Protein AF-A0A0K0EGK2-F1 (afdb_monomer_lite)

pLDDT: mean 82.35, std 17.89, range [24.41, 98.12]

Foldseek 3Di:
DDDPDDDDDPPADADLVQLAPDQPDPDDRHHHHNDPHRPPDVVNVVVVVVCVVCVVPDPDDDDDDDDDLDDDDDDDPDPPDDDPCRVVSVVVRVVVSVVCCVPPVDD

InterPro domains:
  IPR000834 Peptidase M14, carboxypeptidase A [PF00246] (29-103)

Radius of gyration: 19.08 Å; chains: 1; bounding box: 67×30×35 Å

Organism: Strongyloides stercoralis (NCBI:txid6248)

Secondary structure (DSSP, 8-state):
------PPP--PPP-GGGSSS-S-S---TTTS---SSTT-SHHHHHHHHHHHHTTTT---------SS-----S--SSTT---TTHHHHHHHHHHHHHHHHHHH---

Sequence (107 aa):
MWSTGAESETCKLVSFGRNLFRINANYDKETRFPGISKGSEHEVKSYTDFLVKNKNIIQGFVTLHSYEGFILYPWGYQKKLYTDDREYLYKLGGEMRNAIENISGAE

Structure (mmCIF, N/CA/C/O backbone):
data_AF-A0A0K0EGK2-F1
#
_entry.id   AF-A0A0K0EGK2-F1
#
loop_
_atom_site.group_PDB
_atom_site.id
_atom_site.type_symbol
_atom_site.label_atom_id
_atom_site.label_alt_id
_atom_site.label_comp_id
_atom_site.label_asym_id
_atom_site.label_entity_id
_atom_site.label_seq_id
_atom_site.pdbx_PDB_ins_code
_atom_site.Cartn_x
_atom_site.Cartn_y
_atom_site.Cartn_z
_atom_site.occupancy
_atom_site.B_iso_or_equiv
_atom_site.auth_seq_id
_atom_site.auth_comp_id
_atom_site.auth_asym_id
_atom_site.auth_atom_id
_atom_site.pdbx_PDB_model_num
ATOM 1 N N . MET A 1 1 ? 52.010 -15.343 -2.631 1.00 32.69 1 MET A N 1
ATOM 2 C CA . MET A 1 1 ? 51.725 -14.076 -3.330 1.00 32.69 1 MET A CA 1
ATOM 3 C C . MET A 1 1 ? 50.391 -13.589 -2.804 1.00 32.69 1 MET A C 1
ATOM 5 O O . MET A 1 1 ? 49.369 -14.195 -3.093 1.00 32.69 1 MET A O 1
ATOM 9 N N . TRP A 1 2 ? 50.437 -12.632 -1.882 1.00 24.41 2 TRP A N 1
ATOM 10 C CA . TRP A 1 2 ? 49.250 -12.024 -1.297 1.00 24.41 2 TRP A CA 1
ATOM 11 C C . TRP A 1 2 ? 48.693 -10.997 -2.276 1.00 24.41 2 TRP A C 1
ATOM 13 O O . TRP A 1 2 ? 49.435 -10.146 -2.760 1.00 24.41 2 TRP A O 1
ATOM 23 N N . SER A 1 3 ? 47.395 -11.072 -2.544 1.00 29.84 3 SER A N 1
ATOM 24 C CA . SER A 1 3 ? 46.638 -9.967 -3.118 1.00 29.84 3 SER A CA 1
ATOM 25 C C . SER A 1 3 ? 45.701 -9.470 -2.027 1.00 29.84 3 SER A C 1
ATOM 27 O O . SER A 1 3 ? 44.626 -10.018 -1.815 1.00 29.84 3 SER A O 1
ATOM 29 N N . THR A 1 4 ? 46.149 -8.456 -1.292 1.00 45.72 4 THR A N 1
ATOM 30 C CA . THR A 1 4 ? 45.277 -7.581 -0.507 1.00 45.72 4 THR A CA 1
ATOM 31 C C . THR A 1 4 ? 44.493 -6.729 -1.503 1.00 45.72 4 THR A C 1
ATOM 33 O O . THR A 1 4 ? 45.007 -5.736 -2.015 1.00 45.72 4 THR A O 1
ATOM 36 N N . GLY A 1 5 ? 43.297 -7.185 -1.870 1.00 35.38 5 GLY A N 1
ATOM 37 C CA . GLY A 1 5 ? 42.425 -6.525 -2.835 1.00 35.38 5 GLY A CA 1
ATOM 38 C C . GLY A 1 5 ? 41.099 -6.152 -2.189 1.00 35.38 5 GLY A C 1
ATOM 39 O O . GLY A 1 5 ? 40.321 -7.041 -1.872 1.00 35.38 5 GLY A O 1
ATOM 40 N N . ALA A 1 6 ? 40.888 -4.841 -2.054 1.00 36.59 6 ALA A N 1
ATOM 41 C CA . ALA A 1 6 ? 39.659 -4.147 -1.674 1.00 36.59 6 ALA A CA 1
ATOM 42 C C . ALA A 1 6 ? 39.087 -4.480 -0.283 1.00 36.59 6 ALA A C 1
ATOM 44 O O . ALA A 1 6 ? 38.456 -5.510 -0.061 1.00 36.59 6 ALA A O 1
ATOM 45 N N . GLU A 1 7 ? 39.245 -3.531 0.643 1.00 38.78 7 GLU A N 1
ATOM 46 C CA . GLU A 1 7 ? 38.336 -3.380 1.779 1.00 38.78 7 GLU A CA 1
ATOM 47 C C . GLU A 1 7 ? 36.894 -3.440 1.256 1.00 38.78 7 GLU A C 1
ATOM 49 O O . GLU A 1 7 ? 36.523 -2.679 0.359 1.00 38.78 7 GLU A O 1
ATOM 54 N N . SER A 1 8 ? 36.100 -4.393 1.755 1.00 43.78 8 SER A N 1
ATOM 55 C CA . SER A 1 8 ? 34.713 -4.537 1.330 1.00 43.78 8 SER A CA 1
ATOM 56 C C . SER A 1 8 ? 33.970 -3.252 1.663 1.00 43.78 8 SER A C 1
ATOM 58 O O . SER A 1 8 ? 33.954 -2.843 2.829 1.00 43.78 8 SER A O 1
ATOM 60 N N . GLU A 1 9 ? 33.316 -2.648 0.671 1.00 54.03 9 GLU A N 1
ATOM 61 C CA . GLU A 1 9 ? 32.242 -1.702 0.945 1.00 54.03 9 GLU A CA 1
ATOM 62 C C . GLU A 1 9 ? 31.335 -2.334 2.003 1.00 54.03 9 GLU A C 1
ATOM 64 O O . GLU A 1 9 ? 30.913 -3.484 1.869 1.00 54.03 9 GLU A O 1
ATOM 69 N N . THR A 1 10 ? 31.124 -1.620 3.105 1.00 58.41 10 THR A N 1
ATOM 70 C CA . THR A 1 10 ? 30.283 -2.068 4.212 1.00 58.41 10 THR A CA 1
ATOM 71 C C . THR A 1 10 ? 28.986 -2.658 3.663 1.00 58.41 10 THR A C 1
ATOM 73 O O . THR A 1 10 ? 28.292 -2.006 2.884 1.00 58.41 10 THR A O 1
ATOM 76 N N . CYS A 1 11 ? 28.683 -3.909 4.023 1.00 57.56 11 CYS A N 1
ATOM 77 C CA . CYS A 1 11 ? 27.472 -4.596 3.585 1.00 57.56 11 CYS A CA 1
ATOM 78 C C . CYS A 1 11 ? 26.259 -3.805 4.097 1.00 57.56 11 CYS A C 1
ATOM 80 O O . CYS A 1 11 ? 25.929 -3.852 5.282 1.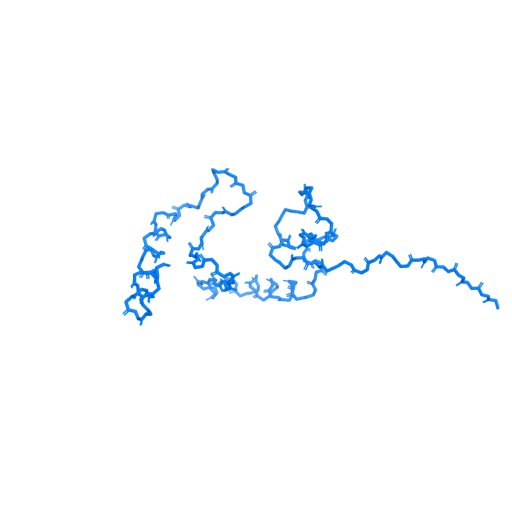00 57.56 11 CYS A O 1
ATOM 82 N N . LYS A 1 12 ? 25.654 -2.991 3.228 1.00 67.19 12 LYS A N 1
ATOM 83 C CA . LYS A 1 12 ? 24.498 -2.158 3.566 1.00 67.19 12 LYS A CA 1
ATOM 84 C C . LYS A 1 12 ? 23.237 -2.963 3.328 1.00 67.19 12 LYS A C 1
ATOM 86 O O . LYS A 1 12 ? 23.012 -3.446 2.223 1.00 67.19 12 LYS A O 1
ATOM 91 N N . LEU A 1 13 ? 22.397 -3.054 4.353 1.00 76.00 13 LEU A N 1
ATOM 92 C CA . LEU A 1 13 ? 21.057 -3.606 4.211 1.00 76.00 13 LEU A CA 1
ATOM 93 C C . LEU A 1 13 ? 20.229 -2.710 3.281 1.00 76.00 13 LEU A C 1
ATOM 95 O O . LEU A 1 13 ? 20.264 -1.481 3.383 1.00 76.00 13 LEU A O 1
ATOM 99 N N . VAL A 1 14 ? 19.473 -3.327 2.377 1.00 81.38 14 VAL A N 1
ATOM 100 C CA . VAL A 1 14 ? 18.595 -2.616 1.447 1.00 81.38 14 VAL A CA 1
ATOM 101 C C . VAL A 1 14 ? 17.172 -2.572 1.993 1.00 81.38 14 VAL A C 1
ATOM 103 O O . VAL A 1 14 ? 16.610 -3.556 2.468 1.00 81.38 14 VAL A O 1
ATOM 106 N N . SER A 1 15 ? 16.558 -1.395 1.919 1.00 81.19 15 SER A N 1
ATOM 107 C CA . SER A 1 15 ? 15.187 -1.176 2.357 1.00 81.19 15 SER A CA 1
ATOM 108 C C . SER A 1 15 ? 14.201 -1.747 1.335 1.00 81.19 15 SER A C 1
ATOM 110 O O . SER A 1 15 ? 14.002 -1.179 0.258 1.00 81.19 15 SER A O 1
ATOM 112 N N . PHE A 1 16 ? 13.529 -2.842 1.702 1.00 82.06 16 PHE A N 1
ATOM 113 C CA . PHE A 1 16 ? 12.553 -3.549 0.861 1.00 82.06 16 PHE A CA 1
ATOM 114 C C . PHE A 1 16 ? 11.495 -2.616 0.243 1.00 82.06 16 PHE A C 1
ATOM 116 O O . PHE A 1 16 ? 11.280 -2.619 -0.967 1.00 82.06 16 PHE A O 1
ATOM 123 N N . GLY A 1 17 ? 10.892 -1.736 1.053 1.00 80.62 17 GLY A N 1
ATOM 124 C CA . GLY A 1 17 ? 9.865 -0.785 0.602 1.00 80.62 17 GLY A CA 1
ATOM 125 C C . GLY A 1 17 ? 10.374 0.336 -0.317 1.00 80.62 17 GLY A C 1
ATOM 126 O O . GLY A 1 17 ? 9.573 1.104 -0.846 1.00 80.62 17 GLY A O 1
ATOM 127 N N . ARG A 1 18 ? 11.693 0.458 -0.513 1.00 81.75 18 ARG A N 1
ATOM 128 C CA . ARG A 1 18 ? 12.328 1.479 -1.370 1.00 81.75 18 ARG A CA 1
ATOM 129 C C . ARG A 1 18 ? 13.052 0.890 -2.580 1.00 81.75 18 ARG A C 1
ATOM 131 O O . ARG A 1 18 ? 13.445 1.644 -3.463 1.00 81.75 18 ARG A O 1
ATOM 138 N N . ASN A 1 19 ? 13.187 -0.433 -2.657 1.00 85.62 19 ASN A N 1
ATOM 139 C CA . ASN A 1 19 ? 13.945 -1.103 -3.712 1.00 85.62 19 ASN A CA 1
ATOM 140 C C . ASN A 1 19 ? 13.213 -1.173 -5.064 1.00 85.62 19 ASN A C 1
ATOM 142 O O . ASN A 1 19 ? 13.800 -1.573 -6.064 1.00 85.62 19 ASN A O 1
ATOM 146 N N . LEU A 1 20 ? 11.942 -0.758 -5.127 1.00 80.88 20 LEU A N 1
ATOM 147 C CA . LEU A 1 20 ? 11.125 -0.872 -6.340 1.00 80.88 20 LEU A CA 1
ATOM 148 C C . LEU A 1 20 ? 10.791 0.476 -7.004 1.00 80.88 20 LEU A C 1
ATOM 150 O O . LEU A 1 20 ? 10.788 0.589 -8.233 1.00 80.88 20 LEU A O 1
ATOM 154 N N . PHE A 1 21 ? 10.562 1.529 -6.215 1.00 67.31 21 PHE A N 1
ATOM 155 C CA . PHE A 1 21 ? 10.135 2.839 -6.714 1.00 67.31 21 PHE A CA 1
ATOM 156 C C . PHE A 1 21 ? 11.092 3.955 -6.267 1.00 67.31 21 PHE A C 1
ATOM 158 O O . PHE A 1 21 ? 11.331 4.142 -5.082 1.00 67.31 21 PHE A O 1
ATOM 165 N N . ARG A 1 22 ? 11.588 4.730 -7.249 1.00 63.09 22 ARG A N 1
ATOM 166 C CA . ARG A 1 22 ? 12.447 5.930 -7.117 1.00 63.09 22 ARG A CA 1
ATOM 167 C C . ARG A 1 22 ? 13.766 5.721 -6.337 1.00 63.09 22 ARG A C 1
ATOM 169 O O . ARG A 1 22 ? 13.871 6.053 -5.166 1.00 63.09 22 ARG A O 1
ATOM 176 N N . ILE A 1 23 ? 14.816 5.310 -7.056 1.00 59.16 23 ILE A N 1
ATOM 177 C CA . ILE A 1 23 ? 16.178 5.097 -6.513 1.00 59.16 23 ILE A CA 1
ATOM 178 C C . ILE A 1 23 ? 16.933 6.418 -6.232 1.00 59.16 23 ILE A C 1
ATOM 180 O O . ILE A 1 23 ? 17.807 6.468 -5.379 1.00 5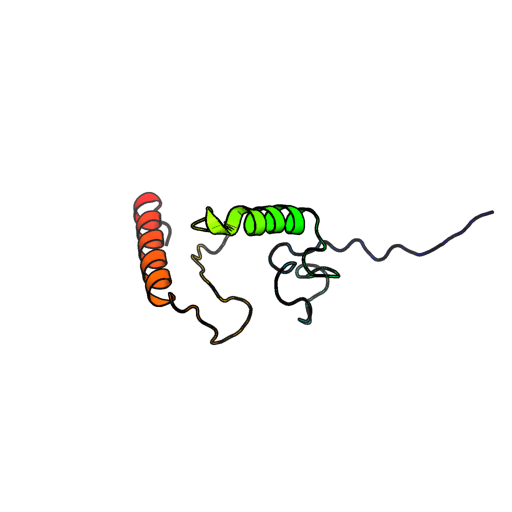9.16 23 ILE A O 1
ATOM 184 N N . ASN A 1 24 ? 16.580 7.519 -6.908 1.00 54.88 24 ASN A N 1
ATOM 185 C CA . ASN A 1 24 ? 17.356 8.775 -6.890 1.00 54.88 24 ASN A CA 1
ATOM 186 C C . ASN A 1 24 ? 16.952 9.772 -5.787 1.00 54.88 24 ASN A C 1
ATOM 188 O O . ASN A 1 24 ? 17.002 10.984 -5.998 1.00 54.88 24 ASN A O 1
ATOM 192 N N . ALA A 1 25 ? 16.491 9.302 -4.631 1.00 59.22 25 ALA A N 1
ATOM 193 C CA . ALA A 1 25 ? 16.304 10.177 -3.475 1.00 59.22 25 ALA A CA 1
ATOM 194 C C . ALA A 1 25 ? 17.545 10.116 -2.573 1.00 59.22 25 ALA A C 1
ATOM 196 O O . ALA A 1 25 ? 18.167 9.070 -2.418 1.00 59.22 25 ALA A O 1
ATOM 197 N N . ASN A 1 26 ? 17.935 11.267 -2.023 1.00 60.88 26 ASN A N 1
ATOM 198 C CA . ASN A 1 26 ? 19.097 11.387 -1.149 1.00 60.88 26 ASN A CA 1
ATOM 199 C C . ASN A 1 26 ? 18.727 10.777 0.212 1.00 60.88 26 ASN A C 1
ATOM 201 O O . ASN A 1 26 ? 18.087 11.427 1.039 1.00 60.88 26 ASN A O 1
ATOM 205 N N . TYR A 1 27 ? 18.997 9.484 0.375 1.00 61.50 27 TYR A N 1
ATOM 206 C CA . TYR A 1 27 ? 18.663 8.730 1.577 1.00 61.50 27 TYR A CA 1
ATOM 207 C C . TYR A 1 27 ? 19.857 8.671 2.522 1.00 61.50 27 TYR A C 1
ATOM 209 O O . TYR A 1 27 ? 21.001 8.520 2.090 1.00 61.50 27 TYR A O 1
ATOM 217 N N . ASP A 1 28 ? 19.567 8.740 3.821 1.00 62.19 28 ASP A N 1
ATOM 218 C CA . ASP A 1 28 ? 20.541 8.3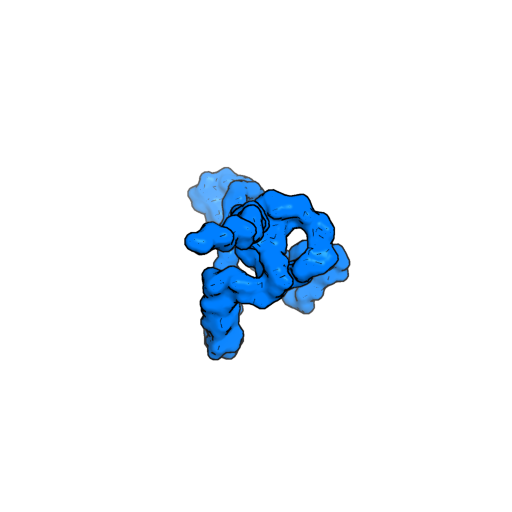73 4.840 1.00 62.19 28 ASP A CA 1
ATOM 219 C C . ASP A 1 28 ? 20.959 6.908 4.631 1.00 62.19 28 ASP A C 1
ATOM 221 O O . ASP A 1 28 ? 20.117 6.029 4.403 1.00 62.19 28 ASP A O 1
ATOM 225 N N . LYS A 1 29 ? 22.273 6.679 4.606 1.00 60.19 29 LYS A N 1
ATOM 226 C CA . LYS A 1 29 ? 22.906 5.513 3.973 1.00 60.19 29 LYS A CA 1
ATOM 227 C C . LYS A 1 29 ? 22.741 4.217 4.768 1.00 60.19 29 LYS A C 1
ATOM 229 O O . LYS A 1 29 ? 23.085 3.170 4.230 1.00 60.19 29 LYS A O 1
ATOM 234 N N . GLU A 1 30 ? 22.233 4.274 5.998 1.00 64.94 30 GLU A N 1
ATOM 235 C CA . GLU A 1 30 ? 22.165 3.100 6.877 1.00 64.94 30 GLU A CA 1
ATOM 236 C C . GLU A 1 30 ? 20.797 2.408 6.892 1.00 64.94 30 GLU A C 1
ATOM 238 O O . GLU A 1 30 ? 20.722 1.215 6.630 1.00 64.94 30 GLU A O 1
ATOM 243 N N . THR A 1 31 ? 19.694 3.121 7.150 1.00 68.44 31 THR A N 1
ATOM 244 C CA . THR A 1 31 ? 18.377 2.473 7.377 1.00 68.44 31 THR A CA 1
ATOM 245 C C . THR A 1 31 ? 17.398 2.595 6.210 1.00 68.44 31 THR A C 1
ATOM 247 O O . THR A 1 31 ? 16.364 1.927 6.175 1.00 68.44 31 THR A O 1
ATOM 250 N N . ARG A 1 32 ? 17.681 3.475 5.243 1.00 75.38 32 ARG A N 1
ATOM 251 C CA . ARG A 1 32 ? 16.764 3.812 4.137 1.00 75.38 32 ARG A CA 1
ATOM 252 C C . ARG A 1 32 ? 17.403 3.640 2.764 1.00 75.38 32 ARG A C 1
ATOM 254 O O . ARG A 1 32 ? 16.893 4.186 1.788 1.00 75.38 32 ARG A O 1
ATOM 261 N N . PHE A 1 33 ? 18.493 2.885 2.686 1.00 83.19 33 PHE A N 1
ATOM 262 C CA . PHE A 1 33 ? 19.205 2.657 1.440 1.00 83.19 33 PHE A CA 1
ATOM 263 C C . PHE A 1 33 ? 18.307 1.910 0.430 1.00 83.19 33 PHE A C 1
ATOM 265 O O . PHE A 1 33 ? 17.803 0.836 0.754 1.00 83.19 33 PHE A O 1
ATOM 272 N N . PRO A 1 34 ? 18.053 2.455 -0.776 1.00 80.81 34 PRO A N 1
ATOM 273 C CA . PRO A 1 34 ? 17.134 1.852 -1.746 1.00 80.81 34 PRO A CA 1
ATOM 274 C C . PRO A 1 34 ? 17.761 0.701 -2.546 1.00 80.81 34 PRO A C 1
ATOM 276 O O . PRO A 1 34 ? 17.051 0.044 -3.300 1.00 80.81 34 PRO A O 1
ATOM 279 N N . GLY A 1 35 ? 19.063 0.448 -2.396 1.00 81.38 35 GLY A N 1
ATOM 280 C CA . GLY A 1 35 ? 19.817 -0.468 -3.250 1.00 81.38 35 GLY A CA 1
ATOM 281 C C . GLY A 1 35 ? 20.482 0.246 -4.428 1.00 81.38 35 GLY A C 1
ATOM 282 O O . GLY A 1 35 ? 20.275 1.439 -4.663 1.00 81.38 35 GLY A O 1
ATOM 283 N N . ILE A 1 36 ? 21.314 -0.497 -5.159 1.00 83.69 36 ILE A N 1
ATOM 284 C CA . ILE A 1 36 ? 22.093 0.014 -6.303 1.00 83.69 36 ILE A CA 1
ATOM 285 C C . ILE A 1 36 ? 21.264 0.127 -7.591 1.00 83.69 36 ILE A C 1
ATOM 287 O O . ILE A 1 36 ? 21.611 0.878 -8.501 1.00 83.69 36 ILE A O 1
ATOM 291 N N . SER A 1 37 ? 20.164 -0.620 -7.678 1.00 84.81 37 SER A N 1
ATOM 292 C CA . SER A 1 37 ? 19.252 -0.654 -8.819 1.00 84.81 37 SER A CA 1
ATOM 293 C C . SER A 1 37 ? 17.850 -1.090 -8.366 1.00 84.81 37 SER A C 1
ATOM 295 O O . SER A 1 37 ? 17.664 -1.584 -7.254 1.00 84.81 37 SER A O 1
ATOM 297 N N . LYS A 1 38 ? 16.838 -0.882 -9.218 1.00 85.12 38 LYS A N 1
ATOM 298 C CA . LYS A 1 38 ? 15.469 -1.352 -8.958 1.00 85.12 38 LYS A CA 1
ATOM 299 C C . LYS A 1 38 ? 15.463 -2.877 -8.917 1.00 85.12 38 LYS A C 1
ATOM 301 O O . LYS A 1 38 ? 15.910 -3.495 -9.880 1.00 85.12 38 LYS A O 1
ATOM 306 N N . GLY A 1 39 ? 14.902 -3.459 -7.862 1.00 85.69 39 GLY A N 1
ATOM 307 C CA . GLY A 1 39 ? 14.841 -4.909 -7.701 1.00 85.69 39 GLY A CA 1
ATOM 308 C C . GLY A 1 39 ? 16.222 -5.547 -7.549 1.00 85.69 39 GLY A C 1
ATOM 309 O O . GLY A 1 39 ? 16.410 -6.664 -8.024 1.00 85.69 39 GLY A O 1
ATOM 310 N N . SER A 1 40 ? 17.193 -4.831 -6.963 1.00 89.12 40 SER A N 1
ATOM 311 C CA . SER A 1 40 ? 18.518 -5.396 -6.674 1.00 89.12 40 SER A CA 1
ATOM 312 C C . SER A 1 40 ? 18.444 -6.559 -5.687 1.00 89.12 40 SER A C 1
ATOM 314 O O . SER A 1 40 ? 19.237 -7.489 -5.794 1.00 89.12 40 SER A O 1
ATOM 316 N N . GLU A 1 41 ? 17.478 -6.526 -4.764 1.00 90.75 41 GLU A N 1
ATOM 317 C CA . GLU A 1 41 ? 17.293 -7.590 -3.781 1.00 90.75 41 GLU A CA 1
ATOM 318 C C . GLU A 1 41 ? 16.536 -8.756 -4.402 1.00 90.75 41 GLU A C 1
ATOM 320 O O . GLU A 1 41 ? 15.482 -8.574 -5.023 1.00 90.75 41 GLU A O 1
ATOM 325 N N . HIS A 1 42 ? 17.041 -9.972 -4.201 1.00 91.75 42 HIS A N 1
ATOM 326 C CA . HIS A 1 42 ? 16.407 -11.181 -4.722 1.00 91.75 42 HIS A CA 1
ATOM 327 C C . HIS A 1 42 ? 14.997 -11.375 -4.158 1.00 91.75 42 HIS A C 1
ATOM 329 O O . HIS A 1 42 ? 14.103 -11.804 -4.887 1.00 91.75 42 HIS A O 1
ATOM 335 N N . GLU A 1 43 ? 14.770 -11.004 -2.899 1.00 91.69 43 GLU A N 1
ATOM 336 C CA . GLU A 1 43 ? 13.464 -11.011 -2.249 1.00 91.69 43 GLU A CA 1
ATOM 337 C C . GLU A 1 43 ? 12.498 -10.100 -3.004 1.00 91.69 43 GLU A C 1
ATOM 339 O O . GLU A 1 43 ? 11.396 -10.524 -3.358 1.00 91.69 43 GLU A O 1
ATOM 344 N N . VAL A 1 44 ? 12.935 -8.870 -3.309 1.00 91.38 44 VAL A N 1
ATOM 345 C CA . VAL A 1 44 ? 12.119 -7.862 -3.998 1.00 91.38 44 VAL A CA 1
ATOM 346 C C . VAL A 1 44 ? 11.823 -8.282 -5.427 1.00 91.38 44 VAL A C 1
ATOM 348 O O . VAL A 1 44 ? 10.681 -8.205 -5.890 1.00 91.38 44 VAL A O 1
ATOM 351 N N . LYS A 1 45 ? 12.852 -8.761 -6.121 1.00 92.00 45 LYS A N 1
ATOM 352 C CA . LYS A 1 45 ? 12.741 -9.257 -7.483 1.00 92.00 45 LYS A CA 1
ATOM 353 C C . LYS A 1 45 ? 11.781 -10.440 -7.572 1.00 92.00 45 LYS A C 1
ATOM 355 O O . LYS A 1 45 ? 10.886 -10.419 -8.409 1.00 92.00 45 LYS A O 1
ATOM 360 N N . SER A 1 46 ? 11.929 -11.431 -6.696 1.00 94.12 46 SER A N 1
ATOM 361 C CA . SER A 1 46 ? 11.120 -12.653 -6.706 1.00 94.12 46 SER A CA 1
ATOM 362 C C . SER A 1 46 ? 9.627 -12.353 -6.563 1.00 94.12 46 SER A C 1
ATOM 364 O O . SER A 1 46 ? 8.825 -12.784 -7.396 1.00 94.12 46 SER A O 1
ATOM 366 N N . TYR A 1 47 ? 9.237 -11.549 -5.564 1.00 92.44 47 TYR A N 1
ATOM 367 C CA . TYR A 1 47 ? 7.818 -11.230 -5.392 1.00 92.44 47 TYR A CA 1
ATOM 368 C C . TYR A 1 47 ? 7.302 -10.322 -6.518 1.00 92.44 47 TYR A C 1
ATOM 370 O O . TYR A 1 47 ? 6.182 -10.516 -6.983 1.00 92.44 47 TYR A O 1
ATOM 378 N N . THR A 1 48 ? 8.102 -9.365 -7.004 1.00 92.81 48 THR A N 1
ATOM 379 C CA . THR A 1 48 ? 7.693 -8.485 -8.113 1.00 92.81 48 THR A CA 1
ATOM 380 C C . THR A 1 48 ? 7.466 -9.289 -9.391 1.00 92.81 48 THR A C 1
ATOM 382 O O . THR A 1 48 ? 6.451 -9.101 -10.060 1.00 92.81 48 THR A O 1
ATOM 385 N N . ASP A 1 49 ? 8.368 -10.220 -9.709 1.00 95.44 49 ASP A N 1
ATOM 386 C CA . ASP A 1 49 ? 8.240 -11.107 -10.864 1.00 95.44 49 ASP A CA 1
ATOM 387 C C . ASP A 1 49 ? 6.963 -11.957 -10.747 1.00 95.44 49 ASP A C 1
ATOM 389 O O . ASP A 1 49 ? 6.222 -12.102 -11.724 1.00 95.44 49 ASP A O 1
ATOM 393 N N . PHE A 1 50 ? 6.644 -12.454 -9.545 1.00 96.06 50 PHE A N 1
ATOM 394 C CA . PHE A 1 50 ? 5.386 -13.153 -9.282 1.00 96.06 50 PHE A CA 1
ATOM 395 C C . PHE A 1 50 ? 4.160 -12.256 -9.511 1.00 96.06 50 PHE A C 1
ATOM 397 O O . PHE A 1 50 ? 3.227 -12.675 -10.200 1.00 96.06 50 PHE A O 1
ATOM 404 N N . LEU A 1 51 ? 4.153 -11.027 -8.984 1.00 95.50 51 LEU A N 1
ATOM 405 C CA . LEU A 1 51 ? 3.040 -10.089 -9.160 1.00 95.50 51 LEU A CA 1
ATOM 406 C C . LEU A 1 51 ? 2.828 -9.738 -10.636 1.00 95.50 51 LEU A C 1
ATOM 408 O O . LEU A 1 51 ? 1.704 -9.790 -11.128 1.00 95.50 51 LEU A O 1
ATOM 412 N N . VAL A 1 52 ? 3.902 -9.427 -11.366 1.00 95.12 52 VAL A N 1
ATOM 413 C CA . VAL A 1 52 ? 3.833 -9.064 -12.789 1.00 95.12 52 VAL A CA 1
ATOM 414 C C . VAL A 1 52 ? 3.355 -10.240 -13.637 1.00 95.12 52 VAL A C 1
ATOM 416 O O . VAL A 1 52 ? 2.510 -10.050 -14.515 1.00 95.12 52 VAL A O 1
ATOM 419 N N . LYS A 1 53 ? 3.846 -11.454 -13.358 1.00 97.75 53 LYS A N 1
ATOM 420 C CA . LYS A 1 53 ? 3.433 -12.679 -14.059 1.00 97.75 53 LYS A CA 1
ATOM 421 C C . LYS A 1 53 ? 1.949 -12.996 -13.859 1.00 97.75 53 LYS A C 1
ATOM 423 O O . LYS A 1 53 ? 1.328 -13.539 -14.765 1.00 97.75 53 LYS A O 1
ATOM 428 N N . ASN A 1 54 ? 1.389 -12.645 -12.702 1.00 97.44 54 ASN A N 1
ATOM 429 C CA . ASN A 1 54 ? 0.021 -12.983 -12.303 1.00 97.44 54 ASN A CA 1
ATOM 430 C C . ASN A 1 54 ? -0.912 -11.757 -12.229 1.00 97.44 54 ASN A C 1
ATOM 432 O O . ASN A 1 54 ? -1.991 -11.823 -11.641 1.00 97.44 54 ASN A O 1
ATOM 436 N N . LYS A 1 55 ? -0.529 -10.625 -12.830 1.00 95.38 55 LYS A N 1
ATOM 437 C CA . LYS A 1 55 ? -1.250 -9.342 -12.710 1.00 95.38 55 LYS A CA 1
ATOM 438 C C . LYS A 1 55 ? -2.704 -9.371 -13.193 1.00 95.38 55 LYS A C 1
ATOM 440 O O . LYS A 1 55 ? -3.479 -8.494 -12.848 1.00 95.38 55 LYS A O 1
ATOM 445 N N . ASN A 1 56 ? -3.060 -10.338 -14.037 1.00 96.88 56 ASN A N 1
ATOM 446 C CA . ASN A 1 56 ? -4.408 -10.514 -14.576 1.00 96.88 56 ASN A CA 1
ATOM 447 C C . ASN A 1 56 ? -5.332 -11.322 -13.650 1.00 96.88 56 ASN A C 1
ATOM 449 O O . ASN A 1 56 ? -6.540 -11.318 -13.864 1.00 96.88 56 ASN A O 1
ATOM 453 N N . ILE A 1 57 ? -4.778 -12.030 -12.661 1.00 97.44 57 ILE A N 1
ATOM 454 C CA . ILE A 1 57 ? -5.544 -12.828 -11.691 1.00 97.44 57 ILE A CA 1
ATOM 455 C C . ILE A 1 57 ? -5.505 -12.228 -10.282 1.00 97.44 57 ILE A C 1
ATOM 457 O O . ILE A 1 57 ? -6.433 -12.438 -9.506 1.00 97.44 57 ILE A O 1
ATOM 461 N N . ILE A 1 58 ? -4.460 -11.467 -9.950 1.00 96.06 58 ILE A N 1
ATOM 462 C CA . ILE A 1 58 ? -4.338 -10.777 -8.664 1.00 96.06 58 ILE A CA 1
ATOM 463 C C . ILE A 1 58 ? -5.239 -9.540 -8.674 1.00 96.06 58 ILE A C 1
ATOM 465 O O . ILE A 1 58 ? -5.009 -8.609 -9.439 1.00 96.06 58 ILE A O 1
ATOM 469 N N . GLN A 1 59 ? -6.243 -9.533 -7.796 1.00 94.62 59 GLN A N 1
ATOM 470 C CA . GLN A 1 59 ? -7.232 -8.450 -7.684 1.00 94.62 59 GLN A CA 1
ATOM 471 C C . GLN A 1 59 ? -6.904 -7.430 -6.583 1.00 94.62 59 GLN A C 1
ATOM 473 O O . GLN A 1 59 ? -7.518 -6.372 -6.517 1.00 94.62 59 GLN A O 1
ATOM 478 N N . GLY A 1 60 ? -5.950 -7.735 -5.700 1.00 93.38 60 GLY A N 1
ATOM 479 C CA . GLY A 1 60 ? -5.596 -6.868 -4.579 1.00 93.38 60 GLY A CA 1
ATOM 480 C C . GLY A 1 60 ? -4.215 -7.180 -4.017 1.00 93.38 60 GLY A C 1
ATOM 481 O O . GLY A 1 60 ? -3.703 -8.290 -4.167 1.00 93.38 60 GLY A O 1
ATOM 482 N N . PHE A 1 61 ? -3.612 -6.182 -3.372 1.00 93.88 61 PHE A N 1
ATOM 483 C CA . PHE A 1 61 ? -2.290 -6.272 -2.760 1.00 93.88 61 PHE A CA 1
ATOM 484 C C . PHE A 1 61 ? -2.295 -5.533 -1.419 1.00 93.88 61 PHE A C 1
ATOM 486 O O . PHE A 1 61 ? -2.602 -4.344 -1.371 1.00 93.88 61 PHE A O 1
ATOM 493 N N . VAL A 1 62 ? -1.960 -6.240 -0.340 1.00 94.94 62 VAL A N 1
ATOM 494 C CA . VAL A 1 62 ? -1.906 -5.699 1.025 1.00 94.94 62 VAL A CA 1
ATOM 495 C C . VAL A 1 62 ? -0.548 -6.040 1.620 1.00 94.94 62 VAL A C 1
ATOM 497 O O . VAL A 1 62 ? -0.148 -7.204 1.619 1.00 94.94 62 VAL A O 1
ATOM 500 N N . THR A 1 63 ? 0.157 -5.034 2.137 1.00 93.94 63 THR A N 1
ATOM 501 C CA . THR A 1 63 ? 1.386 -5.228 2.916 1.00 93.94 63 THR A CA 1
ATOM 502 C C . THR A 1 63 ? 1.145 -4.805 4.353 1.00 93.94 63 THR A C 1
ATOM 504 O O . THR A 1 63 ? 0.497 -3.794 4.616 1.00 93.94 63 THR A O 1
ATOM 507 N N . LEU A 1 64 ? 1.659 -5.594 5.293 1.00 93.94 64 LEU A N 1
ATOM 508 C CA . LEU A 1 64 ? 1.512 -5.339 6.720 1.00 93.94 64 LEU A CA 1
ATOM 509 C C . LEU A 1 64 ? 2.826 -4.792 7.271 1.00 93.94 64 LEU A C 1
ATOM 511 O O . LEU A 1 64 ? 3.892 -5.369 7.057 1.00 93.94 64 LEU A O 1
ATOM 515 N N . HIS A 1 65 ? 2.731 -3.673 7.981 1.00 92.56 65 HIS A N 1
ATOM 516 C CA . HIS A 1 65 ? 3.844 -3.015 8.652 1.00 92.56 65 HIS A CA 1
ATOM 517 C C . HIS A 1 65 ? 3.391 -2.577 10.047 1.00 92.56 65 HIS A C 1
ATOM 519 O O . HIS A 1 65 ? 2.226 -2.242 10.243 1.00 92.56 65 HIS A O 1
ATOM 525 N N . SER A 1 66 ? 4.312 -2.563 11.006 1.00 93.31 66 SER A N 1
ATOM 526 C CA . SER A 1 66 ? 4.093 -2.069 12.368 1.00 93.31 66 SER A CA 1
ATOM 527 C C . SER A 1 66 ? 4.922 -0.794 12.610 1.00 93.31 66 SER A C 1
ATOM 529 O O . SER A 1 66 ? 5.901 -0.548 11.906 1.00 93.31 66 SER A O 1
ATOM 531 N N . TYR A 1 67 ? 4.572 0.083 13.557 1.00 89.12 67 TYR A N 1
ATOM 532 C CA . TYR A 1 67 ? 3.609 -0.093 14.662 1.00 89.12 67 TYR A CA 1
ATOM 533 C C . TYR A 1 67 ? 2.398 0.856 14.648 1.00 89.12 67 TYR A C 1
ATOM 535 O O . TYR A 1 67 ? 1.421 0.578 15.327 1.00 89.12 67 TYR A O 1
ATOM 543 N N . GLU A 1 68 ? 2.441 1.936 13.871 1.00 82.50 68 GLU A N 1
ATOM 544 C CA . GLU A 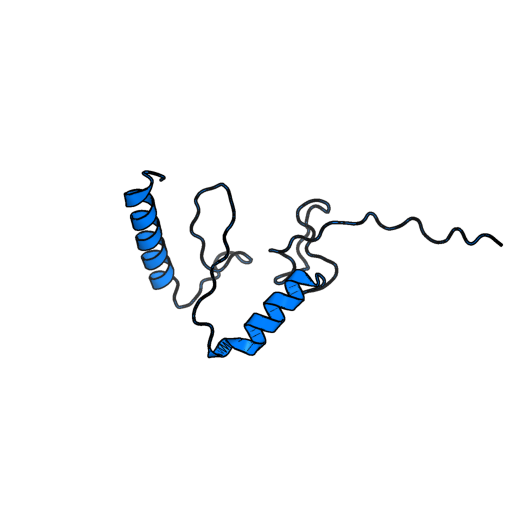1 68 ? 1.607 3.147 14.023 1.00 82.50 68 GLU A CA 1
ATOM 545 C C . GLU A 1 68 ? 0.101 3.013 13.677 1.00 82.50 68 GLU A C 1
ATOM 547 O O . GLU A 1 68 ? -0.567 4.018 13.468 1.00 82.50 68 GLU A O 1
ATOM 552 N N . GLY A 1 69 ? -0.451 1.802 13.541 1.00 88.12 69 GLY A N 1
ATOM 553 C CA . GLY A 1 69 ? -1.899 1.602 13.336 1.00 88.12 69 GLY A CA 1
ATOM 554 C C . GLY A 1 69 ? -2.486 2.147 12.022 1.00 88.12 69 GLY A C 1
ATOM 555 O O . GLY A 1 69 ? -3.700 2.212 11.866 1.00 88.12 69 GLY A O 1
ATOM 556 N N . PHE A 1 70 ? -1.660 2.541 11.049 1.00 92.81 70 PHE A N 1
ATOM 557 C CA . PHE A 1 70 ? -2.154 3.194 9.834 1.00 92.81 70 PHE A CA 1
ATOM 558 C C . PHE A 1 70 ? -2.656 2.230 8.755 1.00 92.81 70 PHE A C 1
ATOM 560 O O . PHE A 1 70 ? -1.978 1.272 8.380 1.00 92.81 70 PHE A O 1
ATOM 567 N N . ILE A 1 71 ? -3.783 2.597 8.137 1.00 94.81 71 ILE A N 1
ATOM 568 C CA . ILE A 1 71 ? -4.228 2.063 6.846 1.00 94.81 71 ILE A CA 1
ATOM 569 C C . ILE A 1 71 ? -3.838 3.063 5.762 1.00 94.81 71 ILE A C 1
ATOM 571 O O . ILE A 1 71 ? -4.356 4.179 5.703 1.00 94.81 71 ILE A O 1
ATOM 575 N N . LEU A 1 72 ? -2.901 2.664 4.906 1.00 94.94 72 LEU A N 1
ATOM 576 C CA . LEU A 1 72 ? -2.357 3.508 3.847 1.00 94.94 72 LEU A CA 1
ATOM 577 C C . LEU A 1 72 ? -2.718 2.947 2.475 1.00 94.94 72 LEU A C 1
ATOM 579 O O . LEU A 1 72 ? -2.703 1.739 2.253 1.00 94.94 72 LEU A O 1
ATOM 583 N N . TYR A 1 73 ? -2.976 3.852 1.540 1.00 95.12 73 TYR A N 1
ATOM 584 C CA . TYR A 1 73 ? -3.197 3.554 0.131 1.00 95.12 73 TYR A CA 1
ATOM 585 C C . TYR A 1 73 ? -2.357 4.505 -0.742 1.00 95.12 73 TYR A C 1
ATOM 587 O O . TYR A 1 73 ? -1.823 5.497 -0.232 1.00 95.12 73 TYR A O 1
ATOM 595 N N . PRO A 1 74 ? -2.157 4.206 -2.039 1.00 94.69 74 PRO A N 1
ATOM 596 C CA . PRO A 1 74 ? -1.256 4.981 -2.887 1.00 94.69 74 PRO A CA 1
ATOM 597 C C . PRO A 1 74 ? -1.646 6.469 -3.026 1.00 94.69 74 PRO A C 1
ATOM 599 O O . PRO A 1 74 ? -2.811 6.838 -2.931 1.00 94.69 74 PRO A O 1
ATOM 602 N N . TRP A 1 75 ? -0.706 7.380 -3.292 1.00 91.69 75 TRP A N 1
ATOM 603 C CA . TRP A 1 75 ? 0.726 7.170 -3.544 1.00 91.69 75 TRP A CA 1
ATOM 604 C C . TRP A 1 75 ? 1.609 7.682 -2.399 1.00 91.69 75 TRP A C 1
ATOM 606 O O . TRP A 1 75 ? 1.328 8.712 -1.795 1.00 91.69 75 TRP A O 1
ATOM 616 N N . GLY A 1 76 ? 2.744 7.012 -2.163 1.00 89.00 76 GLY A N 1
ATOM 617 C CA . GLY A 1 76 ? 3.715 7.415 -1.133 1.00 89.00 76 GLY A CA 1
ATOM 618 C C . GLY A 1 76 ? 4.948 8.186 -1.633 1.00 89.00 76 GLY A C 1
ATOM 619 O O . GLY A 1 76 ? 5.639 8.815 -0.835 1.00 89.00 76 GLY A O 1
ATOM 620 N N . TYR A 1 77 ? 5.267 8.153 -2.935 1.00 86.00 77 TYR A N 1
ATOM 621 C CA . TYR A 1 77 ? 6.557 8.660 -3.449 1.00 86.00 77 TYR A CA 1
ATOM 622 C C . TYR A 1 77 ? 6.532 10.110 -3.969 1.00 86.00 77 TYR A C 1
ATOM 624 O O . TYR A 1 77 ? 7.594 10.685 -4.246 1.00 86.00 77 TYR A O 1
ATOM 632 N N . GLN A 1 78 ? 5.346 10.696 -4.151 1.00 85.44 78 GLN A N 1
ATOM 633 C CA . GLN A 1 78 ? 5.163 12.041 -4.697 1.00 85.44 78 GLN A CA 1
ATOM 634 C C . GLN A 1 78 ? 3.969 12.733 -4.038 1.00 85.44 78 GLN A C 1
ATOM 636 O O . GLN A 1 78 ? 2.891 12.163 -3.909 1.00 85.44 78 GLN A O 1
ATOM 641 N N . LYS A 1 79 ? 4.162 13.996 -3.643 1.00 87.69 79 LYS A N 1
ATOM 642 C CA . LYS A 1 79 ? 3.090 14.826 -3.082 1.00 87.69 79 LYS A CA 1
ATOM 643 C C . LYS A 1 79 ? 2.062 15.170 -4.162 1.00 87.69 79 LYS A C 1
ATOM 645 O O . LYS A 1 79 ? 2.446 15.447 -5.296 1.00 87.69 79 LYS A O 1
ATOM 650 N N . LYS A 1 80 ? 0.785 15.239 -3.770 1.00 89.62 80 LYS A N 1
ATOM 651 C CA . LYS A 1 80 ? -0.353 15.598 -4.641 1.00 89.62 80 LYS A CA 1
ATOM 652 C C . LYS A 1 80 ? -0.518 14.683 -5.866 1.00 89.62 80 LYS A C 1
ATOM 654 O O . LYS A 1 80 ? -1.060 15.111 -6.879 1.00 89.62 80 LYS A O 1
ATOM 659 N N . LEU A 1 81 ? -0.034 13.446 -5.773 1.00 91.69 81 LEU A N 1
ATOM 660 C CA . LEU A 1 81 ? -0.313 12.392 -6.737 1.00 91.69 81 LEU A CA 1
ATOM 661 C C . LEU A 1 81 ? -1.363 11.465 -6.128 1.00 91.69 81 LEU A C 1
ATOM 663 O O . LEU A 1 81 ? -1.181 10.977 -5.013 1.00 91.69 81 LEU A O 1
ATOM 667 N N . TYR A 1 82 ? -2.444 11.232 -6.859 1.00 93.12 82 TYR A N 1
ATOM 668 C CA . TYR A 1 82 ? -3.582 10.441 -6.406 1.00 93.12 82 TYR A CA 1
ATOM 669 C C . TYR A 1 82 ? -3.929 9.399 -7.464 1.00 93.12 82 TYR A C 1
ATOM 671 O O . TYR A 1 82 ? -3.618 9.589 -8.639 1.00 93.12 82 TYR A O 1
ATOM 679 N N . THR A 1 83 ? -4.517 8.287 -7.039 1.00 93.81 83 THR A N 1
ATOM 680 C CA . THR A 1 83 ? -5.126 7.317 -7.948 1.00 93.81 83 THR A CA 1
ATOM 681 C C . THR A 1 83 ? -6.535 7.771 -8.325 1.00 93.81 83 THR A C 1
ATOM 683 O O . THR A 1 83 ? -7.162 8.539 -7.589 1.00 93.81 83 THR A O 1
ATOM 686 N N . ASP A 1 84 ? -7.040 7.286 -9.458 1.00 96.56 84 ASP A N 1
ATOM 687 C CA . ASP A 1 84 ? -8.393 7.613 -9.927 1.00 96.56 84 ASP A CA 1
ATOM 688 C C . ASP A 1 84 ? -9.475 7.090 -8.961 1.00 96.56 84 ASP A C 1
ATOM 690 O O . ASP A 1 84 ? -10.529 7.698 -8.805 1.00 96.56 84 ASP A O 1
ATOM 694 N N . ASP A 1 85 ? -9.188 6.000 -8.247 1.00 95.56 85 ASP A N 1
ATOM 695 C CA . ASP A 1 85 ? -10.061 5.334 -7.274 1.00 95.56 85 ASP A CA 1
ATOM 696 C C . ASP A 1 85 ? -9.862 5.817 -5.823 1.00 95.56 85 ASP A C 1
ATOM 698 O O . ASP A 1 85 ? -10.323 5.174 -4.877 1.00 95.56 85 ASP A O 1
ATOM 702 N N . ARG A 1 86 ? -9.202 6.964 -5.609 1.00 95.62 86 ARG A N 1
ATOM 703 C CA . ARG A 1 86 ? -8.878 7.487 -4.268 1.00 95.62 86 ARG A CA 1
ATOM 704 C C . ARG A 1 86 ? -10.082 7.543 -3.321 1.00 95.62 86 ARG A C 1
ATOM 706 O O . ARG A 1 86 ? -9.940 7.215 -2.145 1.00 95.62 86 ARG A O 1
ATOM 713 N N . GLU A 1 87 ? -11.239 8.007 -3.792 1.00 97.06 87 GLU A N 1
ATOM 714 C CA . GLU A 1 87 ? -12.438 8.127 -2.946 1.00 97.06 87 GLU A CA 1
ATOM 715 C C . GLU A 1 87 ? -12.933 6.759 -2.469 1.00 97.06 87 GLU A C 1
ATOM 717 O O . GLU A 1 87 ? -13.287 6.597 -1.299 1.00 97.06 87 GLU A O 1
ATOM 722 N N . TYR A 1 88 ? -12.886 5.760 -3.353 1.00 97.25 88 TYR A N 1
ATOM 723 C CA . TYR A 1 88 ? -13.205 4.379 -3.016 1.00 97.25 88 TYR A CA 1
ATOM 724 C C . TYR A 1 88 ? -12.226 3.825 -1.974 1.00 97.25 88 TYR A C 1
ATOM 726 O O . TYR A 1 88 ? -12.660 3.294 -0.953 1.00 97.25 88 TYR A O 1
ATOM 734 N N . LEU A 1 89 ? -10.918 4.021 -2.176 1.00 97.00 89 LEU A N 1
ATOM 735 C CA . LEU A 1 89 ? -9.881 3.576 -1.238 1.00 97.00 89 LEU A CA 1
ATOM 736 C C . LEU A 1 89 ? -10.008 4.242 0.137 1.00 97.00 89 LEU A C 1
ATOM 738 O O . LEU A 1 89 ? -9.831 3.582 1.159 1.00 97.00 89 LEU A O 1
ATOM 742 N N . TYR A 1 90 ? -10.358 5.530 0.180 1.00 96.69 90 TYR A N 1
ATOM 743 C CA . TYR A 1 90 ? -10.607 6.241 1.433 1.00 96.69 90 TYR A CA 1
ATOM 744 C C . TYR A 1 90 ? -11.790 5.642 2.201 1.00 96.69 90 TYR A C 1
ATOM 746 O O . TYR A 1 90 ? -11.678 5.385 3.400 1.00 96.69 90 TYR A O 1
ATOM 754 N N . LYS A 1 91 ? -12.904 5.375 1.508 1.00 98.12 91 LYS A N 1
ATOM 755 C CA . LYS A 1 91 ? -14.080 4.747 2.116 1.00 98.12 91 LYS A CA 1
ATOM 756 C C . LYS A 1 91 ? -13.764 3.338 2.621 1.00 98.12 91 LYS A C 1
ATOM 758 O O . LYS A 1 91 ? -14.061 3.034 3.773 1.00 98.12 91 LYS A O 1
ATOM 763 N N . LEU A 1 92 ? -13.117 2.519 1.791 1.00 97.12 92 LEU A N 1
ATOM 764 C CA . LEU A 1 92 ? -12.711 1.160 2.144 1.00 97.12 92 LEU A CA 1
ATOM 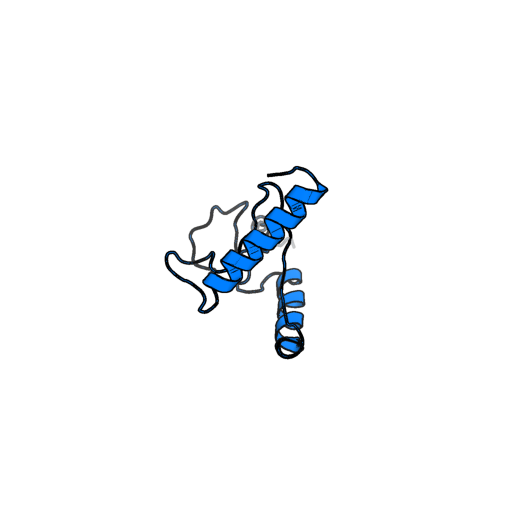765 C C . LEU A 1 92 ? -11.781 1.152 3.364 1.00 97.12 92 LEU A C 1
ATOM 767 O O . LEU A 1 92 ? -11.982 0.367 4.285 1.00 97.12 92 LEU A O 1
ATOM 771 N N . GLY A 1 93 ? -10.806 2.064 3.417 1.00 96.38 93 GLY A N 1
ATOM 772 C CA . GLY A 1 93 ? -9.926 2.213 4.575 1.00 96.38 93 GLY A CA 1
ATOM 773 C C . GLY A 1 93 ? -10.684 2.572 5.856 1.00 96.38 93 GLY A C 1
ATOM 774 O O . GLY A 1 93 ? -10.385 2.027 6.916 1.00 96.38 93 GLY A O 1
ATOM 775 N N . GLY A 1 94 ? -11.708 3.427 5.763 1.00 96.81 94 GLY A N 1
ATOM 776 C CA . GLY A 1 94 ? -12.596 3.731 6.889 1.00 96.81 94 GLY A CA 1
ATOM 777 C C . GLY A 1 94 ? -13.396 2.514 7.364 1.00 96.81 94 GLY A C 1
ATOM 778 O O . GLY A 1 94 ? -13.479 2.267 8.564 1.00 96.81 94 GLY A O 1
ATOM 779 N N . GLU A 1 95 ? -13.938 1.718 6.440 1.00 97.25 95 GLU A N 1
ATOM 780 C CA . GLU A 1 95 ? -14.649 0.471 6.763 1.00 97.25 95 GLU A CA 1
ATOM 781 C C . GLU A 1 95 ? -13.725 -0.552 7.441 1.00 97.25 95 GLU A C 1
ATOM 783 O O . GLU A 1 95 ? -14.105 -1.153 8.447 1.00 97.25 95 GLU A O 1
ATOM 788 N N . MET A 1 96 ? -12.492 -0.702 6.945 1.00 95.75 96 MET A N 1
ATOM 789 C CA . MET A 1 96 ? -11.473 -1.570 7.541 1.00 95.75 96 MET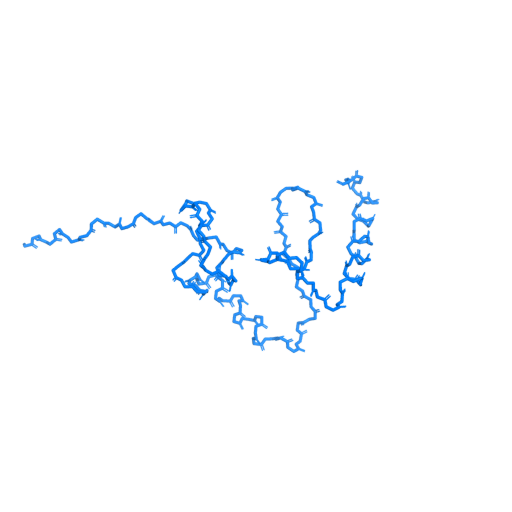 A CA 1
ATOM 790 C C . MET A 1 96 ? -11.107 -1.133 8.961 1.00 95.75 96 MET A C 1
ATOM 792 O O . MET A 1 96 ? -11.073 -1.969 9.861 1.00 95.75 96 MET A O 1
ATOM 796 N N . ARG A 1 97 ? -10.864 0.166 9.172 1.00 94.88 97 ARG A N 1
ATOM 797 C CA . ARG A 1 97 ? -10.558 0.719 10.497 1.00 94.88 97 ARG A CA 1
ATOM 798 C C . ARG A 1 97 ? -11.689 0.427 11.480 1.00 94.88 97 ARG A C 1
ATOM 800 O O . ARG A 1 97 ? -11.443 -0.170 12.520 1.00 94.88 97 ARG A O 1
ATOM 807 N N . ASN A 1 98 ? -12.927 0.752 11.108 1.00 95.25 98 ASN A N 1
ATOM 808 C CA . ASN A 1 98 ? -14.086 0.521 11.968 1.00 95.25 98 ASN A CA 1
ATOM 809 C C . ASN A 1 98 ? -14.254 -0.977 12.300 1.00 95.25 98 ASN A C 1
ATOM 811 O O . ASN A 1 98 ? -14.628 -1.338 13.412 1.00 95.25 98 ASN A O 1
ATOM 815 N N . ALA A 1 99 ? -13.979 -1.874 11.346 1.00 95.94 99 ALA A N 1
ATOM 816 C CA . ALA A 1 99 ? -14.025 -3.316 11.588 1.00 95.94 99 ALA A CA 1
ATOM 817 C C . ALA A 1 99 ? -12.952 -3.784 12.587 1.00 95.94 99 ALA A C 1
ATOM 819 O O . ALA A 1 99 ? -13.236 -4.651 13.412 1.00 95.94 99 ALA A O 1
ATOM 820 N N . ILE A 1 100 ? -11.746 -3.209 12.532 1.00 93.56 100 ILE A N 1
ATOM 821 C CA . ILE A 1 100 ? -10.663 -3.490 13.485 1.00 93.56 100 ILE A CA 1
ATOM 822 C C . ILE A 1 100 ? -11.034 -2.964 14.876 1.00 93.56 100 ILE A C 1
ATOM 824 O O . ILE A 1 100 ? -11.012 -3.742 15.831 1.00 93.56 100 ILE A O 1
ATOM 828 N N . GLU A 1 101 ? -11.448 -1.697 14.973 1.00 92.62 101 GLU A N 1
ATOM 829 C CA . GLU A 1 101 ? -11.893 -1.040 16.213 1.00 92.62 101 GLU A CA 1
ATOM 830 C C . GLU A 1 101 ? -12.976 -1.864 16.926 1.00 92.62 101 GLU A C 1
ATOM 832 O O . GLU A 1 101 ? -12.884 -2.117 18.126 1.00 92.62 101 GLU A O 1
ATOM 837 N N . ASN A 1 102 ? -13.966 -2.367 16.182 1.00 93.81 102 ASN A N 1
ATOM 838 C CA . ASN A 1 102 ? -15.067 -3.157 16.741 1.00 93.81 102 ASN A CA 1
ATOM 839 C C . ASN A 1 102 ? -14.630 -4.491 17.374 1.00 93.81 102 ASN A C 1
ATOM 841 O O . ASN A 1 102 ? -15.377 -5.052 18.175 1.00 93.81 102 ASN A O 1
ATOM 845 N N . ILE A 1 103 ? -13.463 -5.026 17.003 1.00 93.75 103 ILE A N 1
ATOM 846 C CA . ILE A 1 103 ? -12.947 -6.300 17.526 1.00 93.75 103 ILE A CA 1
ATOM 847 C C . ILE A 1 103 ? -11.948 -6.061 18.658 1.00 93.75 103 ILE A C 1
ATOM 849 O O . ILE A 1 103 ? -11.991 -6.759 19.670 1.00 93.75 103 ILE A O 1
ATOM 853 N N . SER A 1 104 ? -11.020 -5.120 18.476 1.00 87.81 104 SER A N 1
ATOM 854 C CA . SER A 1 104 ? -9.878 -4.935 19.378 1.00 87.81 104 SER A CA 1
ATOM 855 C C . SER A 1 104 ? -10.023 -3.755 20.337 1.00 87.81 104 SER A C 1
ATOM 857 O O . SER A 1 104 ? -9.300 -3.707 21.330 1.00 87.81 104 SER A O 1
ATOM 859 N N . GLY A 1 105 ? -10.910 -2.798 20.045 1.00 78.94 105 GLY A N 1
ATOM 860 C CA . GLY A 1 105 ? -10.946 -1.492 20.707 1.00 78.94 105 GLY A CA 1
ATOM 861 C C . GLY A 1 105 ? -9.721 -0.616 20.413 1.00 78.94 105 GLY A C 1
ATOM 862 O O . GLY A 1 105 ? -9.511 0.370 21.113 1.00 78.94 105 GLY A O 1
ATOM 863 N N . ALA A 1 106 ? -8.886 -0.993 19.439 1.00 72.94 106 ALA A N 1
ATOM 864 C CA . ALA A 1 106 ? -7.731 -0.207 19.020 1.00 72.94 106 ALA A CA 1
ATOM 865 C C . ALA A 1 106 ? -8.168 0.879 18.028 1.00 72.94 106 ALA A C 1
ATOM 867 O O . ALA A 1 106 ? -8.785 0.539 17.019 1.00 72.94 106 ALA A O 1
ATOM 868 N N . GLU A 1 107 ? -7.830 2.136 18.329 1.00 59.50 107 GLU A N 1
ATOM 869 C CA . GLU A 1 107 ? -8.048 3.328 17.487 1.00 59.50 107 GLU A CA 1
ATOM 870 C C . GLU A 1 107 ? -6.877 3.598 16.527 1.00 59.50 107 GLU A C 1
ATOM 872 O O . GLU A 1 107 ? -5.712 3.356 16.928 1.00 59.50 107 GLU A O 1
#